Protein AF-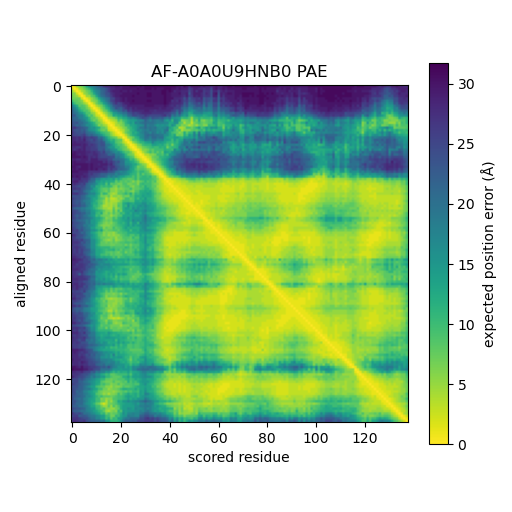A0A0U9HNB0-F1 (afdb_monomer)

Secondary structure (DSSP, 8-state):
-------------EEEEEEEEEEEEE---TTS-S-TTEEEEEEEEEEE-TTSPBP---TT-EEEEEHHHHTTTTS-GGGB--SEEEEE--TTT-EEEEEEEEE-SSHHHHHHHT-----GGG-EEES-TTEEEEE---

Structure (mmCIF, N/CA/C/O backbone):
data_AF-A0A0U9HNB0-F1
#
_entry.id   AF-A0A0U9HNB0-F1
#
loop_
_atom_site.group_PDB
_atom_site.id
_atom_site.type_symbol
_atom_site.label_atom_id
_atom_site.label_alt_id
_atom_site.label_comp_id
_atom_site.label_asym_id
_atom_site.label_entity_id
_atom_site.label_seq_id
_atom_site.pdbx_PDB_ins_code
_atom_site.Cartn_x
_atom_site.Cartn_y
_atom_site.Cartn_z
_atom_site.occupancy
_atom_site.B_iso_or_equiv
_atom_site.auth_seq_id
_atom_site.auth_comp_id
_atom_site.auth_asym_id
_atom_site.auth_atom_id
_atom_site.pdbx_PDB_model_num
ATOM 1 N N . MET A 1 1 ? -38.458 21.464 36.172 1.00 37.84 1 MET A N 1
ATOM 2 C CA . MET A 1 1 ? -37.826 21.560 34.835 1.00 37.84 1 MET A CA 1
ATOM 3 C C . MET A 1 1 ? -36.545 20.729 34.822 1.00 37.84 1 MET A C 1
ATOM 5 O O . MET A 1 1 ? -35.549 21.152 35.395 1.00 37.84 1 MET A O 1
ATOM 9 N N . ARG A 1 2 ? -36.576 19.508 34.267 1.00 38.81 2 ARG A N 1
ATOM 10 C CA . ARG A 1 2 ? -35.391 18.635 34.169 1.00 38.81 2 ARG A CA 1
ATOM 11 C C . ARG A 1 2 ? -34.603 18.993 32.907 1.00 38.81 2 ARG A C 1
ATOM 13 O O . ARG A 1 2 ? -35.142 18.930 31.808 1.00 38.81 2 ARG A O 1
ATOM 20 N N . LYS A 1 3 ? -33.341 19.390 33.089 1.00 40.41 3 LYS A N 1
ATOM 21 C CA . LYS A 1 3 ? -32.371 19.633 32.016 1.00 40.41 3 LYS A CA 1
ATOM 22 C C . LYS A 1 3 ? -32.112 18.314 31.285 1.00 40.41 3 LYS A C 1
ATOM 24 O O . LYS A 1 3 ? -31.568 17.387 31.875 1.00 40.41 3 LYS A O 1
ATOM 29 N N . ILE A 1 4 ? -32.498 18.237 30.014 1.00 46.75 4 ILE A N 1
ATOM 30 C CA . ILE A 1 4 ? -32.050 17.174 29.113 1.00 46.75 4 ILE A CA 1
ATOM 31 C C . ILE A 1 4 ? -30.590 17.491 28.793 1.00 46.75 4 ILE A C 1
ATOM 33 O O . ILE A 1 4 ? -30.288 18.399 28.017 1.00 46.75 4 ILE A O 1
ATOM 37 N N . LEU A 1 5 ? -29.683 16.793 29.473 1.00 37.66 5 LEU A N 1
ATOM 38 C CA . LEU A 1 5 ? -28.257 16.834 29.198 1.00 37.66 5 LEU A CA 1
ATOM 39 C C . LEU A 1 5 ? -28.054 16.197 27.817 1.00 37.66 5 LEU A C 1
ATOM 41 O O . LEU A 1 5 ? -28.105 14.979 27.672 1.00 37.66 5 LEU A O 1
ATOM 45 N N . LYS A 1 6 ? -27.881 17.028 26.784 1.00 38.34 6 LYS A N 1
ATOM 46 C CA . LYS A 1 6 ? -27.393 16.584 25.477 1.00 38.34 6 LYS A CA 1
ATOM 47 C C . LYS A 1 6 ? -25.963 16.078 25.684 1.00 38.34 6 LYS A C 1
ATOM 49 O O . LYS A 1 6 ? -25.023 16.866 25.624 1.00 38.34 6 LYS A O 1
ATOM 54 N N . MET A 1 7 ? -25.792 14.792 25.993 1.00 37.41 7 MET A N 1
ATOM 55 C CA . MET A 1 7 ? -24.490 14.143 25.865 1.00 37.41 7 MET A CA 1
ATOM 56 C C . MET A 1 7 ? -24.135 14.206 24.384 1.00 37.41 7 MET A C 1
ATOM 58 O O . MET A 1 7 ? -24.713 13.486 23.571 1.00 37.41 7 MET A O 1
ATOM 62 N N . SER A 1 8 ? -23.240 15.125 24.018 1.00 40.16 8 SER A N 1
ATOM 63 C CA . SER A 1 8 ? -22.600 15.052 22.717 1.00 40.16 8 SER A CA 1
ATOM 64 C C . SER A 1 8 ? -21.850 13.726 22.683 1.00 40.16 8 SER A C 1
ATOM 66 O O . SER A 1 8 ? -21.024 13.424 23.548 1.00 40.16 8 SER A O 1
ATOM 68 N N . LEU A 1 9 ? -22.229 12.892 21.722 1.00 39.09 9 LEU A N 1
ATOM 69 C CA . LEU A 1 9 ? -21.542 11.666 21.377 1.00 39.09 9 LEU A CA 1
ATOM 70 C C . LEU A 1 9 ? -20.107 12.073 21.015 1.00 39.09 9 LEU A C 1
ATOM 72 O O . LEU A 1 9 ? -19.855 12.588 19.927 1.00 39.09 9 LEU A O 1
ATOM 76 N N . LYS A 1 10 ? -19.180 11.963 21.971 1.00 41.19 10 LYS A N 1
ATOM 77 C CA . LYS A 1 10 ? -17.756 12.154 21.709 1.00 41.19 10 LYS A CA 1
ATOM 78 C C . LYS A 1 10 ? -17.362 11.044 20.745 1.00 41.19 10 LYS A C 1
ATOM 80 O O . LYS A 1 10 ? -17.281 9.888 21.147 1.00 41.19 10 LYS A O 1
ATOM 85 N N . LEU A 1 11 ? -17.194 11.398 19.474 1.00 44.81 11 LEU A N 1
ATOM 86 C CA . LEU A 1 11 ? -16.635 10.531 18.449 1.00 44.81 11 LEU A CA 1
ATOM 87 C C . LEU A 1 11 ? -15.238 10.128 18.942 1.00 44.81 11 LEU A C 1
ATOM 89 O O . LEU A 1 11 ? -14.313 10.938 18.953 1.00 44.81 11 LEU A O 1
ATOM 93 N N . SER A 1 12 ? -15.129 8.927 19.505 1.00 48.31 12 SER A N 1
ATOM 94 C CA . SER A 1 12 ? -13.883 8.417 20.061 1.00 48.31 12 SER A CA 1
ATOM 95 C C . SER A 1 12 ? -13.030 7.953 18.886 1.00 48.31 12 SER A C 1
ATOM 97 O O . SER A 1 12 ? -13.254 6.872 18.356 1.00 48.31 12 SER A O 1
ATOM 99 N N . PHE A 1 13 ? -12.108 8.802 18.435 1.00 58.47 13 PHE A N 1
ATOM 100 C CA . PHE A 1 13 ? -11.167 8.468 17.368 1.00 58.47 13 PHE A CA 1
ATOM 101 C C . PHE A 1 13 ? -10.149 7.449 17.888 1.00 58.47 13 PHE A C 1
ATOM 103 O O . PHE A 1 13 ? -9.370 7.745 18.798 1.00 58.47 13 PHE A O 1
ATOM 110 N N . ALA A 1 14 ? -10.163 6.239 17.334 1.00 59.47 14 ALA A N 1
ATOM 111 C CA . ALA A 1 14 ? -9.136 5.241 17.590 1.00 59.47 14 ALA A CA 1
ATOM 112 C C . ALA A 1 14 ? -7.931 5.522 16.680 1.00 59.47 14 ALA A C 1
ATOM 114 O O . ALA A 1 14 ? -8.070 5.655 15.466 1.00 59.47 14 ALA A O 1
ATOM 115 N N . ILE A 1 15 ? -6.736 5.628 17.262 1.00 65.62 15 ILE A N 1
ATOM 116 C CA . ILE A 1 15 ? -5.507 5.859 16.493 1.00 65.62 15 ILE A CA 1
ATOM 117 C C . ILE A 1 15 ? -4.958 4.508 16.040 1.00 65.62 15 ILE A C 1
ATOM 119 O O . ILE A 1 15 ? -4.664 3.653 16.869 1.00 65.62 15 ILE A O 1
ATOM 123 N N . ALA A 1 16 ? -4.771 4.343 14.738 1.00 62.06 16 ALA A N 1
ATOM 124 C CA . ALA A 1 16 ? -4.088 3.209 14.139 1.00 62.06 16 ALA A CA 1
ATOM 125 C C . ALA A 1 16 ? -2.653 3.602 13.753 1.00 62.06 16 ALA A C 1
ATOM 127 O O . ALA A 1 16 ? -2.428 4.679 13.207 1.00 62.06 16 ALA A O 1
ATOM 128 N N . ILE A 1 17 ? -1.675 2.743 14.029 1.00 69.75 17 ILE A N 1
ATOM 129 C CA . ILE A 1 17 ? -0.281 2.886 13.612 1.00 69.75 17 ILE A CA 1
ATOM 130 C C . ILE A 1 17 ? -0.035 2.003 12.398 1.00 69.75 17 ILE A C 1
ATOM 132 O O . ILE A 1 17 ? -0.216 0.789 12.463 1.00 69.75 17 ILE A O 1
ATOM 136 N N . LEU A 1 18 ? 0.433 2.619 11.315 1.00 66.44 18 LEU A N 1
ATOM 137 C CA . LEU A 1 18 ? 0.938 1.916 10.143 1.00 66.44 18 LEU A CA 1
ATOM 138 C C . LEU A 1 18 ? 2.416 1.562 10.358 1.00 66.44 18 LEU A C 1
ATOM 140 O O . LEU A 1 18 ? 3.254 2.460 10.462 1.00 66.44 18 LEU A O 1
ATOM 144 N N . LEU A 1 19 ? 2.734 0.270 10.423 1.00 59.25 19 LEU A N 1
ATOM 145 C CA . LEU A 1 19 ? 4.099 -0.251 10.375 1.00 59.25 19 LEU A CA 1
ATOM 146 C C . LEU A 1 19 ? 4.331 -0.867 9.001 1.00 59.25 19 LEU A C 1
ATOM 148 O O . LEU A 1 19 ? 3.520 -1.661 8.536 1.00 59.25 19 LEU A O 1
ATOM 152 N N . ILE A 1 20 ? 5.418 -0.495 8.339 1.00 57.66 20 ILE A N 1
ATOM 153 C CA . ILE A 1 20 ? 5.709 -0.938 6.974 1.00 57.66 20 ILE A CA 1
ATOM 154 C C . ILE A 1 20 ? 7.054 -1.631 6.987 1.00 57.66 20 ILE A C 1
ATOM 156 O O . ILE A 1 20 ? 8.027 -1.102 7.527 1.00 57.66 20 ILE A O 1
ATOM 160 N N . PHE A 1 21 ? 7.090 -2.821 6.403 1.00 51.25 21 PHE A N 1
ATOM 161 C CA . PHE A 1 21 ? 8.281 -3.642 6.329 1.00 51.25 21 PHE A CA 1
ATOM 162 C C . PHE A 1 21 ? 8.511 -4.026 4.870 1.00 51.25 21 PHE A C 1
ATOM 164 O O . PHE A 1 21 ? 7.727 -4.760 4.285 1.00 51.25 21 PHE A O 1
ATOM 171 N N . GLY A 1 22 ? 9.626 -3.552 4.315 1.00 47.97 22 GLY A N 1
ATOM 172 C CA . GLY A 1 22 ? 10.153 -4.021 3.037 1.00 47.97 22 GLY A CA 1
ATOM 173 C C . GLY A 1 22 ? 9.677 -3.238 1.813 1.00 47.97 22 GLY A C 1
ATOM 174 O O . GLY A 1 22 ? 8.485 -3.113 1.555 1.00 47.97 22 GLY A O 1
ATOM 175 N N . ASN A 1 23 ? 10.659 -2.771 1.037 1.00 51.78 23 ASN A N 1
ATOM 176 C CA . ASN A 1 23 ? 10.534 -2.595 -0.405 1.00 51.78 23 ASN A CA 1
ATOM 177 C C . ASN A 1 23 ? 11.124 -3.849 -1.041 1.00 51.78 23 ASN A C 1
ATOM 179 O O . ASN A 1 23 ? 12.346 -4.018 -1.024 1.00 51.78 23 ASN A O 1
ATOM 183 N N . SER A 1 24 ? 10.292 -4.708 -1.612 1.00 51.47 24 SER A N 1
ATOM 184 C CA . SER A 1 24 ? 10.779 -5.727 -2.537 1.00 51.47 24 SER A CA 1
ATOM 185 C C . SER A 1 24 ? 10.453 -5.240 -3.939 1.00 51.47 24 SER A C 1
ATOM 187 O O . SER A 1 24 ? 9.305 -5.244 -4.369 1.00 51.47 24 SER A O 1
ATOM 189 N N . ALA A 1 25 ? 11.472 -4.722 -4.621 1.00 52.78 25 ALA A N 1
ATOM 190 C CA . ALA A 1 25 ? 11.406 -4.460 -6.047 1.00 52.78 25 ALA A CA 1
ATOM 191 C C . ALA A 1 25 ? 11.746 -5.782 -6.742 1.00 52.78 25 ALA A C 1
ATOM 193 O O . ALA A 1 25 ? 12.903 -6.209 -6.738 1.00 52.78 25 ALA A O 1
ATOM 194 N N . SER A 1 26 ? 10.735 -6.469 -7.268 1.00 51.06 26 SER A N 1
ATOM 195 C CA . SER A 1 26 ? 10.925 -7.727 -7.986 1.00 51.06 26 SER A CA 1
ATOM 196 C C . SER A 1 26 ? 10.769 -7.474 -9.483 1.00 51.06 26 SER A C 1
ATOM 198 O O . SER A 1 26 ? 9.680 -7.196 -9.991 1.00 51.06 26 SER A O 1
ATOM 200 N N . ALA A 1 27 ? 11.893 -7.522 -10.195 1.00 51.50 27 ALA A N 1
ATOM 201 C CA . ALA A 1 27 ? 11.907 -7.637 -11.645 1.00 51.50 27 ALA A CA 1
ATOM 202 C C . ALA A 1 27 ? 12.044 -9.124 -11.969 1.00 51.50 27 ALA A C 1
ATOM 204 O O . ALA A 1 27 ? 13.068 -9.738 -11.664 1.00 51.50 27 ALA A O 1
ATOM 205 N N . HIS A 1 28 ? 11.010 -9.724 -12.550 1.00 46.88 28 HIS A N 1
ATOM 206 C CA . HIS A 1 28 ? 11.089 -11.128 -12.918 1.00 46.88 28 HIS A CA 1
ATOM 207 C C . HIS A 1 28 ? 12.054 -11.323 -14.099 1.00 46.88 28 HIS A C 1
ATOM 209 O O . HIS A 1 28 ? 12.022 -10.546 -15.057 1.00 46.88 28 HIS A O 1
ATOM 215 N N . PRO A 1 29 ? 12.889 -12.377 -14.091 1.00 46.25 29 PRO A N 1
ATOM 216 C CA . PRO A 1 29 ? 13.609 -12.791 -15.284 1.00 46.25 29 PRO A CA 1
ATOM 217 C C . PRO A 1 29 ? 12.609 -13.115 -16.407 1.00 46.25 29 PRO A C 1
ATOM 219 O O . PRO A 1 29 ? 11.560 -13.701 -16.121 1.00 46.25 29 PRO A O 1
ATOM 222 N N . PRO A 1 30 ? 12.937 -12.842 -17.684 1.00 42.50 30 PRO A N 1
ATOM 223 C CA . PRO A 1 30 ? 12.039 -13.127 -18.804 1.00 42.50 30 PRO A CA 1
ATOM 224 C C . PRO A 1 30 ? 11.571 -14.579 -18.928 1.00 42.50 30 PRO A C 1
ATOM 226 O O . PRO A 1 30 ? 10.592 -14.854 -19.607 1.00 42.50 30 PRO A O 1
ATOM 229 N N . SER A 1 31 ? 12.272 -15.512 -18.286 1.00 44.16 31 SER A N 1
ATOM 230 C CA . SER A 1 31 ? 11.978 -16.943 -18.297 1.00 44.16 31 SER A CA 1
ATOM 231 C C . SER A 1 31 ? 10.995 -17.408 -17.215 1.00 44.16 31 SER A C 1
ATOM 233 O O . SER A 1 31 ? 10.647 -18.585 -17.208 1.00 44.16 31 SER A O 1
ATOM 235 N N . GLN A 1 32 ? 10.572 -16.540 -16.286 1.00 44.47 32 GLN A N 1
ATOM 236 C CA . GLN A 1 32 ? 9.779 -16.931 -15.105 1.00 44.47 32 GLN A CA 1
ATOM 237 C C . GLN A 1 32 ? 8.345 -16.378 -15.091 1.00 44.47 32 GLN A C 1
ATOM 239 O O . GLN A 1 32 ? 7.602 -16.626 -14.146 1.00 44.47 32 GLN A O 1
AT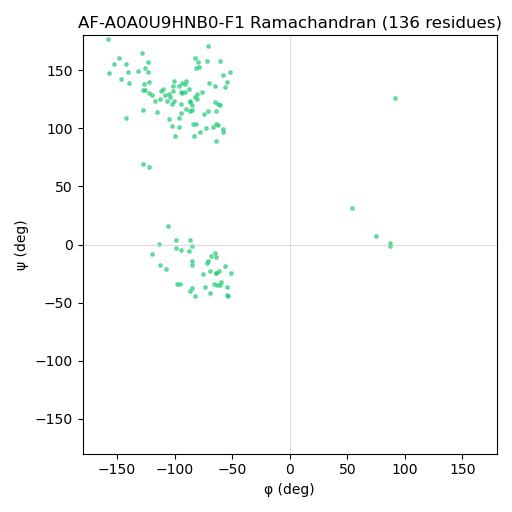OM 244 N N . THR A 1 33 ? 7.942 -15.630 -16.117 1.00 43.12 33 THR A N 1
ATOM 245 C CA . THR A 1 33 ? 6.610 -15.019 -16.226 1.00 43.12 33 THR A CA 1
ATOM 246 C C . THR A 1 33 ? 6.280 -14.745 -17.691 1.00 43.12 33 THR A C 1
ATOM 248 O O . THR A 1 33 ? 7.168 -14.417 -18.476 1.00 43.12 33 THR A O 1
ATOM 251 N N . GLU A 1 34 ? 5.000 -14.831 -18.060 1.00 42.50 34 GLU A N 1
ATOM 252 C CA . GLU A 1 34 ? 4.497 -14.413 -19.380 1.00 42.50 34 GLU A CA 1
ATOM 253 C C . GLU A 1 34 ? 4.634 -12.894 -19.613 1.00 42.50 34 GLU A C 1
ATOM 255 O O . GLU A 1 34 ? 4.450 -12.412 -20.730 1.00 42.50 34 GLU A O 1
ATOM 260 N N . PHE A 1 35 ? 5.032 -12.137 -18.582 1.00 49.94 35 PHE A N 1
ATOM 261 C CA . PHE A 1 35 ? 5.237 -10.692 -18.642 1.00 49.94 35 PHE A CA 1
ATOM 262 C C . PHE A 1 35 ? 6.626 -10.273 -18.119 1.00 49.94 35 PHE A C 1
ATOM 264 O O . PHE A 1 35 ? 6.716 -9.600 -17.090 1.00 49.94 35 PHE A O 1
ATOM 271 N N . PRO A 1 36 ? 7.725 -10.593 -18.838 1.00 51.00 36 PRO A N 1
ATOM 272 C CA . PRO A 1 36 ? 9.103 -10.208 -18.482 1.00 51.00 36 PRO A CA 1
ATOM 273 C C . PRO A 1 36 ? 9.311 -8.721 -18.193 1.00 51.00 36 PRO A C 1
ATOM 275 O O . PRO A 1 36 ? 10.287 -8.316 -17.570 1.00 51.00 36 PRO A O 1
ATOM 278 N N . TYR A 1 37 ? 8.431 -7.907 -18.769 1.00 59.25 37 TYR A N 1
ATOM 279 C CA . TYR A 1 37 ? 8.543 -6.461 -18.836 1.00 59.25 37 TYR A CA 1
ATOM 280 C C . TYR A 1 37 ? 7.712 -5.758 -17.757 1.00 59.25 37 TYR A C 1
ATOM 282 O O . TYR A 1 37 ? 7.785 -4.535 -17.650 1.00 59.25 37 TYR A O 1
ATOM 290 N N . LEU A 1 38 ? 6.952 -6.504 -16.949 1.00 65.50 38 LEU A N 1
ATOM 291 C CA . LEU A 1 38 ? 6.207 -5.972 -15.812 1.00 65.50 38 LEU A CA 1
ATOM 292 C C . LEU A 1 38 ? 7.029 -6.162 -14.536 1.00 65.50 38 LEU A C 1
ATOM 294 O O . LEU A 1 38 ? 7.101 -7.252 -13.970 1.00 65.50 38 LEU A O 1
ATOM 298 N N . GLY A 1 39 ? 7.662 -5.078 -14.094 1.00 75.06 39 GLY A N 1
ATOM 299 C CA . GLY A 1 39 ? 8.208 -4.993 -12.744 1.00 75.06 39 GLY A CA 1
ATOM 300 C C . GLY A 1 39 ? 7.090 -4.674 -11.758 1.00 75.06 39 GLY A C 1
ATOM 301 O O . GLY A 1 39 ? 6.066 -4.098 -12.135 1.00 75.06 39 GLY A O 1
ATOM 302 N N . HIS A 1 40 ? 7.278 -5.015 -10.488 1.00 80.81 40 HIS A N 1
ATOM 303 C CA . HIS A 1 40 ? 6.362 -4.571 -9.445 1.00 80.81 40 HIS A CA 1
ATOM 304 C C . HIS A 1 40 ? 7.088 -4.186 -8.159 1.00 80.81 40 HIS A C 1
ATOM 306 O O . HIS A 1 40 ? 8.149 -4.716 -7.827 1.00 80.81 40 HIS A O 1
ATOM 312 N N . PHE A 1 41 ? 6.496 -3.221 -7.462 1.00 78.06 41 PHE A N 1
ATOM 313 C CA . PHE A 1 41 ? 6.849 -2.887 -6.093 1.00 78.06 41 PHE A CA 1
ATOM 314 C C . PHE A 1 41 ? 5.808 -3.473 -5.158 1.00 78.06 41 PHE A C 1
ATOM 316 O O . PHE A 1 41 ? 4.632 -3.104 -5.236 1.00 78.06 41 PHE A O 1
ATOM 323 N N . ASP A 1 42 ? 6.271 -4.329 -4.258 1.00 82.69 42 ASP A N 1
ATOM 324 C CA . ASP A 1 42 ? 5.481 -4.802 -3.136 1.00 82.69 42 ASP A CA 1
ATOM 325 C C . ASP A 1 42 ? 5.731 -3.927 -1.911 1.00 82.69 42 ASP A C 1
ATOM 327 O O . ASP A 1 42 ? 6.878 -3.696 -1.517 1.00 82.69 42 ASP A O 1
ATOM 331 N N . ILE A 1 43 ? 4.643 -3.480 -1.289 1.00 81.62 43 ILE A N 1
ATOM 332 C CA . ILE A 1 43 ? 4.659 -2.865 0.035 1.00 81.62 43 ILE A CA 1
ATOM 333 C C . ILE A 1 43 ? 3.885 -3.773 0.974 1.00 81.62 43 ILE A C 1
ATOM 335 O O . ILE A 1 43 ? 2.663 -3.903 0.856 1.00 81.62 43 ILE A O 1
ATOM 339 N N . TYR A 1 44 ? 4.596 -4.344 1.938 1.00 85.75 44 TYR A N 1
ATOM 340 C CA . TYR A 1 44 ? 3.992 -5.085 3.033 1.00 85.75 44 TYR A CA 1
ATOM 341 C C . TYR A 1 44 ? 3.931 -4.210 4.276 1.00 85.75 44 TYR A C 1
ATOM 343 O O . TYR A 1 44 ? 4.856 -3.459 4.602 1.00 85.75 44 TYR A O 1
ATOM 351 N N . GLY A 1 45 ? 2.836 -4.323 5.011 1.00 86.38 45 GLY A N 1
ATOM 352 C CA . GLY A 1 45 ? 2.715 -3.627 6.273 1.00 86.38 45 GLY A CA 1
ATOM 353 C C . GLY A 1 45 ? 1.695 -4.255 7.193 1.00 86.38 45 GLY A C 1
ATOM 354 O O . GLY A 1 45 ? 1.022 -5.227 6.864 1.00 86.38 45 GLY A O 1
ATOM 355 N N . LYS A 1 46 ? 1.607 -3.670 8.380 1.00 88.50 46 LYS A N 1
ATOM 356 C CA . LYS A 1 46 ? 0.707 -4.070 9.445 1.00 88.50 46 LYS A CA 1
ATOM 357 C C . LYS A 1 46 ? 0.139 -2.838 10.124 1.00 88.50 46 LYS A C 1
ATOM 359 O O . LYS A 1 46 ? 0.861 -1.873 10.379 1.00 88.50 46 LYS A O 1
ATOM 364 N N . ILE A 1 47 ? -1.148 -2.882 10.432 1.00 85.75 47 ILE A N 1
ATOM 365 C CA . ILE A 1 47 ? -1.843 -1.836 11.164 1.00 85.75 47 ILE A CA 1
ATOM 366 C C . ILE A 1 47 ? -2.125 -2.321 12.585 1.00 85.75 47 ILE A C 1
ATOM 368 O O . ILE A 1 47 ? -2.764 -3.353 12.790 1.00 85.75 47 ILE A O 1
ATOM 372 N N . THR A 1 48 ? -1.651 -1.569 13.576 1.00 85.19 48 THR A N 1
ATOM 373 C CA . THR A 1 48 ? -1.827 -1.880 15.004 1.00 85.19 48 THR A CA 1
ATOM 374 C C . THR A 1 48 ? -2.394 -0.692 15.767 1.00 85.19 48 THR A C 1
ATOM 376 O O . THR A 1 48 ? -2.355 0.439 15.299 1.00 85.19 48 THR A O 1
ATOM 379 N N . ALA A 1 49 ? -2.889 -0.912 16.977 1.00 85.12 49 ALA A N 1
ATOM 380 C CA . ALA A 1 49 ? -3.164 0.151 17.933 1.00 85.12 49 ALA A CA 1
ATOM 381 C C . ALA A 1 49 ? -1.847 0.749 18.469 1.00 85.12 49 ALA A C 1
ATOM 383 O O . ALA A 1 49 ? -0.764 0.206 18.205 1.00 85.12 49 ALA A O 1
ATOM 384 N N . PRO A 1 50 ? -1.891 1.871 19.216 1.00 80.75 50 PRO A N 1
ATOM 385 C CA . PRO A 1 50 ? -0.683 2.532 19.704 1.00 80.75 50 PRO A CA 1
ATOM 386 C C . PRO A 1 50 ? 0.139 1.685 20.679 1.00 80.75 50 PRO A C 1
ATOM 388 O O . PRO A 1 50 ? 1.346 1.887 20.799 1.00 80.75 50 PRO A O 1
ATOM 391 N N . ASP A 1 51 ? -0.510 0.734 21.347 1.00 83.56 51 ASP A N 1
ATOM 392 C CA . ASP A 1 51 ? 0.090 -0.252 22.249 1.00 83.56 51 ASP A CA 1
ATOM 393 C C . ASP A 1 51 ? 0.637 -1.499 21.522 1.00 83.56 51 ASP A C 1
ATOM 395 O O . ASP A 1 51 ? 1.202 -2.384 22.159 1.00 83.56 51 ASP A O 1
ATOM 399 N N . GLY A 1 52 ? 0.497 -1.571 20.192 1.00 81.62 52 GLY A N 1
ATOM 400 C CA . GLY A 1 52 ? 0.935 -2.699 19.367 1.00 81.62 52 GLY A CA 1
ATOM 401 C C . GLY A 1 52 ? -0.089 -3.828 19.225 1.00 81.62 52 GLY A C 1
ATOM 402 O O . GLY A 1 52 ? 0.180 -4.791 18.505 1.00 81.62 52 GLY A O 1
ATOM 403 N N . THR A 1 53 ? -1.264 -3.725 19.854 1.00 87.56 53 THR A N 1
ATOM 404 C CA . THR A 1 53 ? -2.334 -4.720 19.694 1.00 87.56 53 THR A CA 1
ATOM 405 C C . THR A 1 53 ? -2.982 -4.640 18.311 1.00 87.56 53 THR A C 1
ATOM 407 O O . THR A 1 53 ? -2.898 -3.631 17.608 1.00 87.56 53 THR A O 1
ATOM 410 N N . ILE A 1 54 ? -3.614 -5.730 17.881 1.00 84.75 54 ILE A N 1
ATOM 411 C CA . ILE A 1 54 ? -4.240 -5.811 16.559 1.00 84.75 54 ILE A CA 1
ATOM 412 C C . ILE A 1 54 ? -5.603 -5.125 16.618 1.00 84.75 54 ILE A C 1
ATOM 414 O O . ILE A 1 54 ? -6.445 -5.461 17.454 1.00 84.75 54 ILE A O 1
ATOM 418 N N . ILE A 1 55 ? -5.817 -4.162 15.722 1.00 81.81 55 ILE A N 1
ATOM 419 C CA . ILE A 1 55 ? -7.098 -3.471 15.600 1.00 81.81 55 ILE A CA 1
ATOM 420 C C . ILE A 1 55 ? -8.054 -4.347 14.798 1.00 81.81 55 ILE A C 1
ATOM 422 O O . ILE A 1 55 ? -7.743 -4.771 13.688 1.00 81.81 55 ILE A O 1
ATOM 426 N N . ARG A 1 56 ? -9.256 -4.555 15.337 1.00 82.06 56 ARG A N 1
ATOM 427 C CA . ARG A 1 56 ? -10.359 -5.147 14.579 1.00 82.06 56 ARG A CA 1
ATOM 428 C C . ARG A 1 56 ? -11.027 -4.070 13.740 1.00 82.06 56 ARG A C 1
ATOM 430 O O . ARG A 1 56 ? -11.766 -3.246 14.272 1.00 82.06 56 ARG A O 1
ATOM 437 N N . PHE A 1 57 ? -10.746 -4.084 12.447 1.00 82.62 57 PHE A N 1
ATOM 438 C CA . PHE A 1 57 ? -11.408 -3.213 11.488 1.00 82.62 57 PHE A CA 1
ATOM 439 C C . PHE A 1 57 ? -12.767 -3.780 11.046 1.00 82.62 57 PHE A C 1
ATOM 441 O O . PHE A 1 57 ? -13.006 -4.985 11.173 1.00 82.62 57 PHE A O 1
ATOM 448 N N . PRO A 1 58 ? -13.660 -2.932 10.503 1.00 84.75 58 PRO A N 1
ATOM 449 C CA . PRO A 1 58 ? -14.788 -3.392 9.700 1.00 84.75 58 PRO A CA 1
ATOM 450 C C . PRO A 1 58 ? -14.332 -4.340 8.584 1.00 84.75 58 PRO A C 1
ATOM 452 O O . PRO A 1 58 ? -13.231 -4.200 8.054 1.00 84.75 58 PRO A O 1
ATOM 455 N N . ALA A 1 59 ? -15.183 -5.299 8.215 1.00 84.56 59 ALA A N 1
ATOM 456 C CA . ALA A 1 59 ? -14.830 -6.353 7.258 1.00 84.56 59 ALA A CA 1
ATOM 457 C C . ALA A 1 59 ? -14.469 -5.827 5.854 1.00 84.56 59 ALA A C 1
ATOM 459 O O . ALA A 1 59 ? -13.788 -6.510 5.093 1.00 84.56 59 ALA A O 1
ATOM 460 N N . ASP A 1 60 ? -14.928 -4.628 5.499 1.00 88.00 60 ASP A N 1
ATOM 461 C CA . ASP A 1 60 ? -14.677 -3.961 4.224 1.00 88.00 60 ASP A CA 1
ATOM 462 C C . ASP A 1 60 ? -13.553 -2.914 4.282 1.00 88.00 60 ASP A C 1
ATOM 464 O O . ASP A 1 60 ? -13.289 -2.258 3.267 1.00 88.00 60 ASP A O 1
ATOM 468 N N . ALA A 1 61 ? -12.883 -2.766 5.430 1.00 89.12 61 ALA A N 1
ATOM 469 C CA . ALA A 1 61 ? -11.754 -1.862 5.593 1.00 89.12 61 ALA A CA 1
ATOM 470 C C . ALA A 1 61 ? -10.565 -2.289 4.729 1.00 89.12 61 ALA A C 1
ATOM 472 O O . ALA A 1 61 ? -10.208 -3.468 4.636 1.00 89.12 61 ALA A O 1
ATOM 473 N N . ARG A 1 62 ? -9.941 -1.308 4.077 1.00 92.81 62 ARG A N 1
ATOM 474 C CA . ARG A 1 62 ? -8.858 -1.536 3.116 1.00 92.81 62 ARG A CA 1
ATOM 475 C C . ARG A 1 62 ? -7.794 -0.468 3.228 1.00 92.81 62 ARG A C 1
ATOM 477 O O . ARG A 1 62 ? -8.070 0.670 3.600 1.00 92.81 62 ARG A O 1
ATOM 484 N N . VAL A 1 63 ? -6.593 -0.823 2.808 1.00 91.44 63 VAL A N 1
ATOM 485 C CA . VAL A 1 63 ? -5.524 0.127 2.531 1.00 91.44 63 VAL A CA 1
ATOM 486 C C . VAL A 1 63 ? -5.550 0.479 1.046 1.00 91.44 63 VAL A C 1
ATOM 488 O O . VAL A 1 63 ? -5.743 -0.399 0.208 1.00 91.44 63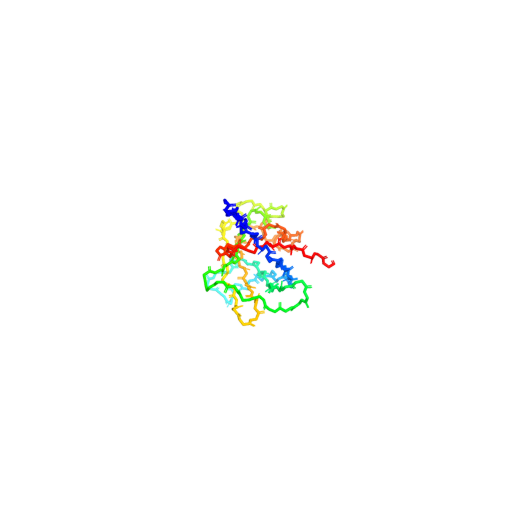 VAL A O 1
ATOM 491 N N . THR A 1 64 ? -5.354 1.752 0.714 1.00 92.31 64 THR A N 1
ATOM 492 C CA . THR A 1 64 ? -5.180 2.226 -0.663 1.00 92.31 64 THR A CA 1
ATOM 493 C C . THR A 1 64 ? -3.984 3.157 -0.779 1.00 92.31 64 THR A C 1
ATOM 495 O O . THR A 1 64 ? -3.673 3.903 0.155 1.00 92.31 64 THR A O 1
ATOM 498 N N . ALA A 1 65 ? -3.338 3.159 -1.942 1.00 90.06 65 ALA A N 1
ATOM 499 C CA . ALA A 1 65 ? -2.477 4.261 -2.336 1.00 90.06 65 ALA A CA 1
ATOM 500 C C . ALA A 1 65 ? -2.389 4.399 -3.859 1.00 90.06 65 ALA A C 1
ATOM 502 O O . ALA A 1 65 ? -2.557 3.437 -4.612 1.00 90.06 65 ALA A O 1
ATOM 503 N N . LYS A 1 66 ? -2.073 5.612 -4.318 1.00 89.25 66 LYS A N 1
ATOM 504 C CA . LYS A 1 66 ? -1.824 5.890 -5.735 1.00 89.25 66 LYS A CA 1
ATOM 505 C C . LYS A 1 66 ? -0.350 5.724 -6.056 1.00 89.25 66 LYS A C 1
ATOM 507 O O . LYS A 1 66 ? 0.495 6.319 -5.387 1.00 89.25 66 LYS A O 1
ATOM 512 N N . SER A 1 67 ? -0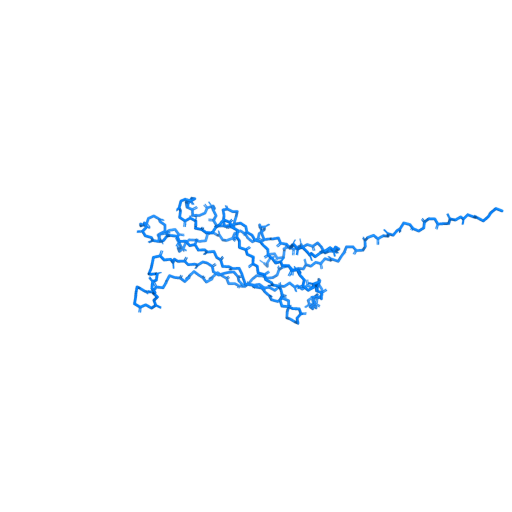.035 4.995 -7.123 1.00 84.44 67 SER A N 1
ATOM 513 C CA . SER A 1 67 ? 1.353 4.789 -7.565 1.00 84.44 67 SER A CA 1
ATOM 514 C C . SER A 1 67 ? 2.077 6.124 -7.781 1.00 84.44 67 SER A C 1
ATOM 516 O O . SER A 1 67 ? 3.182 6.327 -7.297 1.00 84.44 67 SER A O 1
ATOM 518 N N . SER A 1 68 ? 1.426 7.105 -8.410 1.00 83.88 68 SER A N 1
ATOM 519 C CA . SER A 1 68 ? 2.018 8.420 -8.668 1.00 83.88 68 SER A CA 1
ATOM 520 C C . SER A 1 68 ? 2.344 9.205 -7.399 1.00 83.88 68 SER A C 1
ATOM 522 O O . SER A 1 68 ? 3.186 10.096 -7.438 1.00 83.88 68 SER A O 1
ATOM 524 N N . GLU A 1 69 ? 1.659 8.914 -6.294 1.00 84.69 69 GLU A N 1
ATOM 525 C CA . GLU A 1 69 ? 1.903 9.558 -5.003 1.00 84.69 69 GLU A CA 1
ATOM 526 C C . GLU A 1 69 ? 3.011 8.828 -4.236 1.00 84.69 69 GLU A C 1
ATOM 528 O O . GLU A 1 69 ? 3.868 9.476 -3.643 1.00 84.69 69 GLU A O 1
ATOM 533 N N . VAL A 1 70 ? 3.018 7.495 -4.290 1.00 81.94 70 VAL A N 1
ATOM 534 C CA . VAL A 1 70 ? 3.940 6.647 -3.528 1.00 81.94 70 VAL A CA 1
ATOM 535 C C . VAL A 1 70 ? 5.306 6.507 -4.210 1.00 81.94 70 VAL A C 1
ATOM 537 O O . VAL A 1 70 ? 6.330 6.611 -3.552 1.00 81.94 70 VAL A O 1
ATOM 540 N N . ILE A 1 71 ? 5.344 6.293 -5.523 1.00 80.56 71 ILE A N 1
ATOM 541 C CA . ILE A 1 71 ? 6.573 6.019 -6.294 1.00 80.56 71 ILE A CA 1
ATOM 542 C C . ILE A 1 71 ? 6.853 7.061 -7.385 1.00 80.56 71 ILE A C 1
ATOM 544 O O . ILE A 1 71 ? 7.929 7.075 -7.982 1.00 80.56 71 ILE A O 1
ATOM 548 N N . GLY A 1 72 ? 5.920 7.981 -7.642 1.00 71.31 72 GLY A N 1
ATOM 549 C CA . GLY A 1 72 ? 6.036 8.958 -8.731 1.00 71.31 72 GLY A CA 1
ATOM 550 C C . GLY A 1 72 ? 7.129 10.021 -8.564 1.00 71.31 72 GLY A C 1
ATOM 551 O O . GLY A 1 72 ? 7.400 10.743 -9.519 1.00 71.31 72 GLY A O 1
ATOM 552 N N . GLN A 1 73 ? 7.773 10.133 -7.395 1.00 72.00 73 GLN A N 1
ATOM 553 C CA . GLN A 1 73 ? 8.949 11.004 -7.229 1.00 72.00 73 GLN A CA 1
ATOM 554 C C . GLN A 1 73 ? 10.219 10.424 -7.858 1.00 72.00 73 GLN A C 1
ATOM 556 O O . GLN A 1 73 ? 11.116 11.181 -8.220 1.00 72.00 73 GLN A O 1
ATOM 561 N N . VAL A 1 74 ? 10.292 9.100 -7.993 1.00 71.31 74 VAL A N 1
ATOM 562 C CA . VAL A 1 74 ? 11.453 8.401 -8.567 1.00 71.31 74 VAL A CA 1
ATOM 563 C C . VAL A 1 74 ? 11.171 7.743 -9.895 1.00 71.31 74 VAL A C 1
ATOM 565 O O . VAL A 1 74 ? 12.105 7.449 -10.634 1.00 71.31 74 VAL A O 1
ATOM 568 N N . MET A 1 75 ? 9.898 7.547 -10.221 1.00 78.12 75 MET A N 1
ATOM 569 C CA . MET A 1 75 ? 9.484 6.880 -11.438 1.00 78.12 75 MET A CA 1
ATOM 570 C C . MET A 1 75 ? 8.774 7.862 -12.383 1.00 78.12 75 MET A C 1
ATOM 572 O O . MET A 1 75 ? 7.782 8.482 -11.982 1.00 78.12 75 MET A O 1
ATOM 576 N N . PRO A 1 76 ? 9.218 7.998 -13.648 1.00 81.31 76 PRO A N 1
ATOM 577 C CA . PRO A 1 76 ? 8.484 8.759 -14.651 1.00 81.31 76 PRO A CA 1
ATOM 578 C C . PRO A 1 76 ? 7.040 8.261 -14.776 1.00 81.31 76 PRO A C 1
ATOM 580 O O . PRO A 1 76 ? 6.786 7.059 -14.789 1.00 81.31 76 PRO A O 1
ATOM 583 N N . ARG A 1 77 ? 6.078 9.182 -14.924 1.00 80.31 77 ARG A N 1
ATOM 584 C CA . ARG A 1 77 ? 4.642 8.834 -14.943 1.00 80.31 77 ARG A CA 1
ATOM 585 C C . ARG A 1 77 ? 4.277 7.778 -15.981 1.00 80.31 77 ARG A C 1
ATOM 587 O O . ARG A 1 77 ? 3.414 6.956 -15.718 1.00 80.31 77 ARG A O 1
ATOM 594 N N . HIS A 1 78 ? 4.923 7.804 -17.143 1.00 84.31 78 HIS A N 1
ATOM 595 C CA . HIS A 1 78 ? 4.636 6.863 -18.220 1.00 84.31 78 HIS A CA 1
ATOM 596 C C . HIS A 1 78 ? 5.104 5.427 -17.917 1.00 84.31 78 HIS A C 1
ATOM 598 O O . HIS A 1 78 ? 4.704 4.516 -18.628 1.00 84.31 78 HIS A O 1
ATOM 604 N N . CYS A 1 79 ? 5.942 5.225 -16.894 1.00 83.12 79 CYS A N 1
ATOM 605 C CA . CYS A 1 79 ? 6.349 3.902 -16.425 1.00 83.12 79 CYS A CA 1
ATOM 606 C C . CYS A 1 79 ? 5.339 3.308 -15.424 1.00 83.12 79 CYS A C 1
ATOM 608 O O . CYS A 1 79 ? 5.422 2.128 -15.106 1.00 83.12 79 CYS A O 1
ATOM 610 N N . LEU A 1 80 ? 4.414 4.110 -14.878 1.00 84.00 80 LEU A N 1
ATOM 611 C CA . LEU A 1 80 ? 3.437 3.677 -13.876 1.00 84.00 80 LEU A CA 1
ATOM 612 C C . LEU A 1 80 ? 2.203 3.091 -14.565 1.00 84.00 80 LEU A C 1
ATOM 614 O O . LEU A 1 80 ? 1.473 3.817 -15.237 1.00 84.00 80 LEU A O 1
ATOM 618 N N . LEU A 1 81 ? 1.954 1.794 -14.379 1.00 78.38 81 LEU A N 1
ATOM 619 C CA . LEU A 1 81 ? 0.837 1.105 -15.034 1.00 78.38 81 LEU A CA 1
ATOM 620 C C . LEU A 1 81 ? -0.412 1.020 -14.159 1.00 78.38 81 LEU A C 1
ATOM 622 O O . LEU A 1 81 ? -1.528 1.106 -14.665 1.00 78.38 81 LEU A O 1
ATOM 626 N N . SER A 1 82 ? -0.247 0.880 -12.844 1.00 75.31 82 SER A N 1
ATOM 627 C CA . SER A 1 82 ? -1.366 0.989 -11.909 1.00 75.31 82 SER A CA 1
ATOM 628 C C . SER A 1 82 ? -1.564 2.447 -11.513 1.00 75.31 82 SER A C 1
ATOM 630 O O . SER A 1 82 ? -0.602 3.127 -11.183 1.00 75.31 82 SER A O 1
ATOM 632 N N . THR A 1 83 ? -2.795 2.958 -11.518 1.00 78.88 83 THR A N 1
ATOM 633 C CA . THR A 1 83 ? -3.101 4.309 -11.007 1.00 78.88 83 THR A CA 1
ATOM 634 C C . THR A 1 83 ? -3.333 4.302 -9.499 1.00 78.88 83 THR A C 1
ATOM 636 O O . THR A 1 83 ? -2.918 5.221 -8.795 1.00 78.88 83 THR A O 1
ATOM 639 N N . GLU A 1 84 ? -3.970 3.247 -9.000 1.00 85.88 84 GLU A N 1
ATOM 640 C CA . GLU A 1 84 ? -4.315 3.047 -7.597 1.00 85.88 84 GLU A CA 1
ATOM 641 C C . GLU A 1 84 ? -4.241 1.553 -7.272 1.00 85.88 84 GLU A C 1
ATOM 643 O O . GLU A 1 84 ? -4.567 0.717 -8.116 1.00 85.88 84 GLU A O 1
ATOM 648 N N . SER A 1 85 ? -3.764 1.227 -6.075 1.00 87.38 85 SER A N 1
ATOM 649 C CA . SER A 1 85 ? -3.661 -0.138 -5.564 1.00 87.38 85 SER A CA 1
ATOM 650 C C . SER A 1 85 ? -4.439 -0.238 -4.265 1.00 87.38 85 SER A C 1
ATOM 652 O O . SER A 1 85 ? -4.392 0.681 -3.447 1.00 87.38 85 SER A O 1
ATOM 654 N N . PHE A 1 86 ? -5.142 -1.352 -4.079 1.00 91.31 86 PHE A N 1
ATOM 655 C CA . PHE A 1 86 ? -5.966 -1.612 -2.907 1.00 91.31 86 PHE A CA 1
ATOM 656 C C . PHE A 1 86 ? -5.566 -2.944 -2.290 1.00 91.31 86 PHE A C 1
ATOM 658 O O . PHE A 1 86 ? -5.407 -3.930 -3.004 1.00 91.31 86 PHE A O 1
ATOM 665 N N . SER A 1 87 ? -5.499 -2.984 -0.964 1.00 92.06 87 SER A N 1
ATOM 666 C CA . SER A 1 87 ? -5.303 -4.212 -0.204 1.00 92.06 87 SER A CA 1
ATOM 667 C C . SER A 1 87 ? -6.383 -4.346 0.860 1.00 92.06 87 SER A C 1
ATOM 669 O O . SER A 1 87 ? -6.609 -3.387 1.606 1.00 92.06 87 SER A O 1
ATOM 671 N N . PRO A 1 88 ? -7.023 -5.518 1.006 1.00 91.94 88 PRO A N 1
ATOM 672 C CA . PRO A 1 88 ? -7.721 -5.830 2.245 1.00 91.94 88 PRO A CA 1
ATOM 673 C C . PRO A 1 88 ? -6.735 -5.831 3.421 1.00 91.94 88 PRO A C 1
ATOM 675 O O . PRO A 1 88 ? -5.524 -5.976 3.226 1.00 91.94 88 PRO A O 1
ATOM 678 N N . ILE A 1 89 ? -7.267 -5.651 4.627 1.00 90.31 89 ILE A N 1
ATOM 679 C CA . ILE A 1 89 ? -6.518 -5.798 5.877 1.00 90.31 89 ILE A CA 1
ATOM 680 C C . ILE A 1 89 ? -6.929 -7.125 6.495 1.00 90.31 89 ILE A C 1
ATOM 682 O O . ILE A 1 89 ? -8.122 -7.367 6.684 1.00 90.31 89 ILE A O 1
ATOM 686 N N . ASP A 1 90 ? -5.960 -7.974 6.819 1.00 89.06 90 ASP A N 1
ATOM 687 C CA . ASP A 1 90 ? -6.237 -9.206 7.544 1.00 89.06 90 ASP A CA 1
ATOM 688 C C . ASP A 1 90 ? -6.819 -8.857 8.932 1.00 89.06 90 ASP A C 1
ATOM 690 O O . ASP A 1 90 ? -6.167 -8.164 9.720 1.00 89.06 90 ASP A O 1
ATOM 694 N N . PRO A 1 91 ? -8.039 -9.308 9.269 1.00 83.12 91 PRO A N 1
ATOM 695 C CA . PRO A 1 91 ? -8.703 -8.936 10.519 1.00 83.12 91 PRO A CA 1
ATOM 696 C C . PRO A 1 91 ? -8.081 -9.586 11.766 1.00 83.12 91 PRO A C 1
ATOM 698 O O . PRO A 1 91 ? -8.359 -9.151 12.885 1.00 83.12 91 PRO A O 1
ATOM 701 N N . ASN A 1 92 ? -7.270 -10.632 11.592 1.00 85.31 92 ASN A N 1
ATOM 702 C CA . ASN A 1 92 ? -6.606 -11.367 12.664 1.00 85.31 92 ASN A CA 1
ATOM 703 C C . ASN A 1 92 ? -5.170 -10.905 12.873 1.00 85.31 92 ASN A C 1
ATOM 705 O O . ASN A 1 92 ? -4.706 -10.932 14.010 1.00 85.31 92 ASN A O 1
ATOM 709 N N . THR A 1 93 ? -4.465 -10.515 11.807 1.00 87.31 93 THR A N 1
ATOM 710 C CA . THR A 1 93 ? -3.050 -10.121 11.875 1.00 87.31 93 THR A CA 1
ATOM 711 C C . THR A 1 93 ? -2.834 -8.618 11.721 1.00 87.31 93 THR A C 1
ATOM 713 O O . THR A 1 93 ? -1.809 -8.116 12.184 1.00 87.31 93 THR A O 1
ATOM 716 N N . GLY A 1 94 ? -3.787 -7.886 11.138 1.00 86.31 94 GLY A N 1
ATOM 717 C CA . GLY A 1 94 ? -3.662 -6.472 10.778 1.00 86.31 94 GLY A CA 1
ATOM 718 C C . GLY A 1 94 ? -2.793 -6.230 9.541 1.00 86.31 94 GLY A C 1
ATOM 719 O O . GLY A 1 94 ? -2.450 -5.082 9.263 1.00 86.31 94 GLY A O 1
ATOM 720 N N . GLU A 1 95 ? -2.374 -7.285 8.842 1.00 90.94 95 GLU A N 1
ATOM 721 C CA . GLU A 1 95 ? -1.438 -7.212 7.718 1.00 90.94 95 GLU A CA 1
ATOM 722 C C . GLU A 1 95 ? -2.131 -6.819 6.412 1.00 90.94 95 GLU A C 1
ATOM 724 O O . GLU A 1 95 ? -3.318 -7.074 6.212 1.00 90.94 95 GLU A O 1
ATOM 729 N N . TYR A 1 96 ? -1.382 -6.176 5.520 1.00 89.69 96 TYR A N 1
ATOM 730 C CA . TYR A 1 96 ? -1.832 -5.791 4.186 1.00 89.69 96 TYR A CA 1
ATOM 731 C C . TYR A 1 96 ? -0.659 -5.823 3.194 1.00 89.69 96 TYR A C 1
ATOM 733 O O . TYR A 1 96 ? 0.510 -5.756 3.587 1.00 89.69 96 TYR A O 1
ATOM 741 N N . HIS A 1 97 ? -0.981 -5.891 1.902 1.00 89.88 97 HIS A N 1
ATOM 742 C CA . HIS A 1 97 ? -0.020 -5.998 0.807 1.00 89.88 97 HIS A CA 1
ATOM 743 C C . HIS A 1 97 ? -0.480 -5.175 -0.403 1.00 89.88 97 HIS A C 1
ATOM 745 O O . HIS A 1 97 ? -1.448 -5.519 -1.076 1.00 89.88 97 HIS A O 1
ATOM 751 N N . LEU A 1 98 ? 0.206 -4.062 -0.677 1.00 87.00 98 LEU A N 1
ATOM 752 C CA . LEU A 1 98 ? -0.027 -3.246 -1.872 1.00 87.00 98 LEU A CA 1
ATOM 753 C C . LEU A 1 98 ? 0.969 -3.621 -2.967 1.00 87.00 98 LEU A C 1
ATOM 755 O O . LEU A 1 98 ? 2.167 -3.712 -2.706 1.00 87.00 98 LEU A O 1
ATOM 759 N N . ILE A 1 99 ? 0.473 -3.742 -4.198 1.00 85.31 99 ILE A N 1
ATOM 760 C CA . ILE A 1 99 ? 1.284 -4.042 -5.383 1.00 85.31 99 ILE A CA 1
ATOM 761 C C . ILE A 1 99 ? 1.153 -2.893 -6.384 1.00 85.31 99 ILE A C 1
ATOM 763 O O . ILE A 1 99 ? 0.036 -2.497 -6.740 1.00 85.31 99 ILE A O 1
ATOM 767 N N . PHE A 1 100 ? 2.280 -2.362 -6.858 1.00 84.81 100 PHE A N 1
ATOM 768 C CA . PHE A 1 100 ? 2.327 -1.359 -7.927 1.00 84.81 100 PHE A CA 1
ATOM 769 C C . PHE A 1 100 ? 3.063 -1.901 -9.141 1.00 84.81 100 PHE A C 1
ATOM 771 O O . PHE A 1 100 ? 4.228 -2.270 -9.029 1.00 84.81 100 PHE A O 1
ATOM 778 N N . PHE A 1 101 ? 2.406 -1.900 -10.301 1.00 82.31 101 PHE A N 1
ATOM 779 C CA . PHE A 1 101 ? 2.979 -2.410 -11.544 1.00 82.31 101 PHE A CA 1
ATOM 780 C C . PHE A 1 101 ? 3.687 -1.307 -12.326 1.00 82.31 101 PHE A C 1
ATOM 782 O O . PHE A 1 101 ? 3.175 -0.189 -12.456 1.00 82.31 101 PHE A O 1
ATOM 789 N N . ILE A 1 102 ? 4.849 -1.657 -12.873 1.00 81.00 102 ILE A N 1
ATOM 790 C CA . ILE A 1 102 ? 5.747 -0.770 -13.605 1.00 81.00 102 ILE A CA 1
ATOM 791 C C . ILE A 1 102 ? 6.048 -1.368 -14.970 1.00 81.00 102 ILE A C 1
ATOM 793 O O . ILE A 1 102 ? 6.414 -2.538 -15.084 1.00 81.00 102 ILE A O 1
ATOM 797 N N . ASP A 1 103 ? 5.947 -0.534 -15.996 1.00 82.25 103 ASP A N 1
ATOM 798 C CA . ASP A 1 103 ? 6.458 -0.848 -17.319 1.00 82.25 103 ASP A CA 1
ATOM 799 C C . ASP A 1 103 ? 7.985 -0.738 -17.309 1.00 82.25 103 ASP A C 1
ATOM 801 O O . ASP A 1 103 ? 8.538 0.347 -17.170 1.00 82.25 103 ASP A O 1
ATOM 805 N N . THR A 1 104 ? 8.677 -1.863 -17.461 1.00 76.62 104 THR A N 1
ATOM 806 C CA . THR A 1 104 ? 10.145 -1.930 -17.528 1.00 76.62 104 THR A CA 1
ATOM 807 C C . THR A 1 104 ? 10.661 -2.199 -18.948 1.00 76.62 104 THR A C 1
ATOM 809 O O . THR A 1 104 ? 11.833 -2.560 -19.134 1.00 76.62 104 THR A O 1
ATOM 812 N N . THR A 1 105 ? 9.809 -2.015 -19.969 1.00 77.50 105 THR A N 1
ATOM 813 C CA . THR A 1 105 ? 10.191 -2.122 -21.389 1.00 77.50 105 THR A CA 1
ATOM 814 C C . THR A 1 105 ? 11.226 -1.072 -21.781 1.00 77.50 105 THR A C 1
ATOM 816 O O . THR A 1 105 ? 12.127 -1.364 -22.568 1.00 77.50 105 THR A O 1
ATOM 819 N N . LYS A 1 106 ? 11.144 0.132 -21.202 1.00 80.00 106 LYS A N 1
ATOM 820 C CA . LYS A 1 106 ? 12.089 1.218 -21.469 1.00 80.00 106 LYS A CA 1
ATOM 821 C C . LYS A 1 106 ? 13.283 1.189 -20.507 1.00 80.00 106 LYS A C 1
ATOM 823 O O . LYS A 1 106 ? 13.081 0.989 -19.304 1.00 80.00 106 LYS A O 1
ATOM 828 N N . PRO A 1 107 ? 14.509 1.472 -20.993 1.00 78.75 107 PRO A N 1
ATOM 829 C CA . PRO A 1 107 ? 15.706 1.539 -20.151 1.00 78.75 107 PRO A CA 1
ATOM 830 C C . PRO A 1 107 ? 15.546 2.492 -18.961 1.00 78.75 107 PRO A C 1
ATOM 832 O O . PRO A 1 107 ? 15.820 2.112 -17.826 1.00 78.75 107 PRO A O 1
ATOM 835 N N . GLU A 1 108 ? 14.985 3.680 -19.196 1.00 80.12 108 GLU A N 1
ATOM 836 C CA . GLU A 1 108 ? 14.747 4.694 -18.161 1.00 80.12 108 GLU A CA 1
ATOM 837 C C . GLU A 1 108 ? 13.819 4.219 -17.032 1.00 80.12 108 GLU A C 1
ATOM 839 O O . GLU A 1 108 ? 14.032 4.562 -15.871 1.00 80.12 108 GLU A O 1
ATOM 844 N N . CYS A 1 109 ? 12.815 3.390 -17.326 1.00 79.75 109 CYS A N 1
ATOM 845 C CA . CYS A 1 109 ? 11.93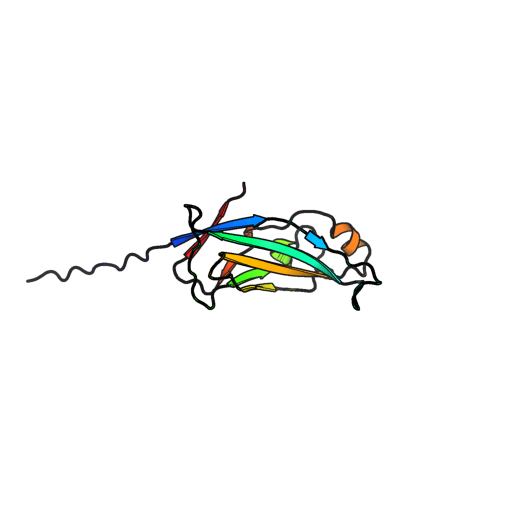7 2.838 -16.297 1.00 79.75 109 CYS A CA 1
ATOM 846 C C . CYS A 1 109 ? 12.646 1.751 -15.475 1.00 79.75 109 CYS A C 1
ATOM 848 O O . CYS A 1 109 ? 12.485 1.675 -14.258 1.00 79.75 109 CYS A O 1
ATOM 850 N N . ARG A 1 110 ? 13.490 0.939 -16.125 1.00 78.31 110 ARG A N 1
ATOM 851 C CA . ARG A 1 110 ? 14.271 -0.126 -15.479 1.00 78.31 110 ARG A CA 1
ATOM 852 C C . ARG A 1 110 ? 15.371 0.419 -14.571 1.00 78.31 110 ARG A C 1
ATOM 854 O O . ARG A 1 110 ? 15.565 -0.086 -13.472 1.00 78.31 110 ARG A O 1
ATOM 861 N N . GLU A 1 111 ? 16.072 1.462 -15.002 1.00 76.62 111 GLU A N 1
ATOM 862 C CA . GLU A 1 111 ? 17.126 2.104 -14.205 1.00 76.62 111 GLU A CA 1
ATOM 863 C C . GLU A 1 111 ? 16.576 2.784 -12.947 1.00 76.62 111 GLU A C 1
ATOM 865 O O . GLU A 1 111 ? 17.236 2.812 -11.907 1.00 76.62 111 GLU A O 1
ATOM 870 N N . ASN A 1 112 ? 15.360 3.325 -13.028 1.00 71.88 112 ASN A N 1
ATOM 871 C CA . ASN A 1 112 ? 14.696 3.965 -11.896 1.00 71.88 112 ASN A CA 1
ATOM 872 C C . ASN A 1 112 ? 13.953 2.972 -10.989 1.00 71.88 112 ASN A C 1
ATOM 874 O O . ASN A 1 112 ? 13.703 3.294 -9.831 1.00 71.88 112 ASN A O 1
ATOM 878 N N . PHE A 1 113 ? 13.671 1.752 -11.458 1.00 69.75 113 PHE A N 1
ATOM 879 C CA . PHE A 1 113 ? 13.056 0.687 -10.654 1.00 69.75 113 PHE A CA 1
ATOM 880 C C . PHE A 1 113 ? 13.891 0.310 -9.421 1.00 69.75 113 PHE A C 1
ATOM 882 O O . PHE A 1 113 ? 13.349 0.007 -8.365 1.00 69.75 113 PHE A O 1
ATOM 889 N N . ASN A 1 114 ? 15.219 0.401 -9.517 1.00 65.50 114 ASN A N 1
ATOM 890 C CA . ASN A 1 114 ? 16.118 0.073 -8.407 1.00 65.50 114 ASN A CA 1
ATOM 891 C C . ASN A 1 114 ? 16.380 1.254 -7.449 1.00 65.50 114 ASN A C 1
ATOM 893 O O . ASN A 1 114 ? 17.195 1.124 -6.534 1.00 65.50 114 ASN A O 1
ATOM 897 N N . LYS A 1 115 ? 15.738 2.416 -7.646 1.00 66.12 115 LYS A N 1
ATOM 898 C CA . LYS A 1 115 ? 15.959 3.619 -6.827 1.00 66.12 115 LYS A CA 1
ATOM 899 C C . LYS A 1 115 ? 14.831 3.811 -5.795 1.00 66.12 115 LYS A C 1
ATOM 901 O O . LYS A 1 115 ? 13.663 3.785 -6.173 1.00 66.12 115 LYS A O 1
ATOM 906 N N . PRO A 1 116 ? 15.137 4.063 -4.508 1.00 56.72 116 PRO A N 1
ATOM 907 C CA . PRO A 1 116 ? 14.146 4.525 -3.527 1.00 56.72 116 PRO A CA 1
ATOM 908 C C . PRO A 1 116 ? 13.868 6.040 -3.699 1.00 56.72 116 PRO A C 1
ATOM 910 O O . PRO A 1 116 ? 14.783 6.744 -4.130 1.00 56.72 116 PRO A O 1
ATOM 913 N N . PRO A 1 117 ? 12.673 6.581 -3.347 1.00 59.72 117 PRO A N 1
ATOM 914 C CA . PRO A 1 117 ? 11.850 6.146 -2.228 1.00 59.72 117 PRO A CA 1
ATOM 915 C C . PRO A 1 117 ? 10.399 5.789 -2.582 1.00 59.72 117 PRO A C 1
ATOM 917 O O . PRO A 1 117 ? 9.771 6.349 -3.477 1.00 59.72 117 PRO A O 1
ATOM 920 N N . ILE A 1 118 ? 9.857 4.887 -1.770 1.00 69.19 118 ILE A N 1
ATOM 921 C CA . ILE A 1 118 ? 8.424 4.649 -1.646 1.00 69.19 118 ILE A CA 1
ATOM 922 C C . ILE A 1 118 ? 7.921 5.587 -0.538 1.00 69.19 118 ILE A C 1
ATOM 924 O O . ILE A 1 118 ? 8.358 5.493 0.609 1.00 69.19 118 ILE A O 1
ATOM 928 N N . LEU A 1 119 ? 7.045 6.529 -0.884 1.00 74.19 119 LEU A N 1
ATOM 929 C CA . LEU A 1 119 ? 6.454 7.501 0.032 1.00 74.19 119 LEU A CA 1
ATOM 930 C C . LEU A 1 119 ? 5.264 6.902 0.770 1.00 74.19 119 LEU A C 1
ATOM 932 O O . LEU A 1 119 ? 4.117 6.911 0.319 1.00 74.19 119 LEU A O 1
ATOM 936 N N . LEU A 1 120 ? 5.572 6.377 1.944 1.00 75.56 120 LEU A N 1
ATOM 937 C CA . LEU A 1 120 ? 4.627 5.670 2.793 1.00 75.56 120 LEU A CA 1
ATOM 938 C C . LEU A 1 120 ? 3.558 6.593 3.395 1.00 75.56 120 LEU A C 1
ATOM 940 O O . LEU A 1 120 ? 2.458 6.135 3.692 1.00 75.56 120 LEU A O 1
ATOM 944 N N . ASP A 1 121 ? 3.835 7.900 3.496 1.00 77.25 121 ASP A N 1
ATOM 945 C CA . ASP A 1 121 ? 2.891 8.929 3.958 1.00 77.25 121 ASP A CA 1
ATOM 946 C C . ASP A 1 121 ? 1.668 9.119 3.054 1.00 77.25 121 ASP A C 1
ATOM 948 O O . ASP A 1 121 ? 0.701 9.779 3.436 1.00 77.25 121 ASP A O 1
ATOM 952 N N . LYS A 1 122 ? 1.695 8.523 1.860 1.00 84.69 122 LYS A N 1
ATOM 953 C CA . LYS A 1 122 ? 0.597 8.566 0.890 1.00 84.69 122 LYS A CA 1
ATOM 954 C C . LYS A 1 122 ? -0.349 7.373 0.982 1.00 84.69 122 LYS A C 1
ATOM 956 O O . LYS A 1 122 ? -1.372 7.361 0.298 1.00 84.69 122 LYS A O 1
ATOM 961 N N . ILE A 1 123 ? -0.042 6.402 1.840 1.00 86.38 123 ILE A N 1
ATOM 962 C CA . ILE A 1 123 ? -0.897 5.247 2.101 1.00 86.38 123 ILE A CA 1
ATOM 963 C C . ILE A 1 123 ? -2.067 5.664 2.997 1.00 86.38 123 ILE A C 1
ATOM 965 O O . ILE A 1 123 ? -1.886 6.315 4.027 1.00 86.38 123 ILE A O 1
ATOM 969 N N . LYS A 1 124 ? -3.284 5.289 2.600 1.00 88.19 124 LYS A N 1
ATOM 970 C CA . LYS A 1 124 ? -4.534 5.673 3.261 1.00 88.19 124 LYS A CA 1
ATOM 971 C C . LYS A 1 124 ? -5.326 4.446 3.677 1.00 88.19 124 LYS A C 1
ATOM 973 O O . LYS A 1 124 ? -5.325 3.428 2.992 1.00 88.19 124 LYS A O 1
ATOM 978 N N . LEU A 1 125 ? -6.054 4.586 4.776 1.00 88.06 125 LEU A N 1
ATOM 979 C CA . LEU A 1 125 ? -7.069 3.641 5.216 1.00 88.06 125 LEU A CA 1
ATOM 980 C C . LEU A 1 125 ? -8.434 4.116 4.699 1.00 88.06 125 LEU A C 1
ATOM 982 O O . LEU A 1 125 ? -8.779 5.286 4.858 1.00 88.06 125 LEU A O 1
ATOM 986 N N . ILE A 1 126 ? -9.202 3.228 4.080 1.00 90.25 126 ILE A N 1
ATOM 987 C CA . ILE A 1 126 ? -10.564 3.493 3.598 1.00 90.25 126 ILE A CA 1
ATOM 988 C C . ILE A 1 126 ? -11.540 2.499 4.223 1.00 90.25 126 ILE A C 1
ATOM 990 O O . ILE A 1 126 ? -11.140 1.420 4.661 1.00 90.25 126 ILE A O 1
ATOM 994 N N . ASN A 1 127 ? -12.822 2.875 4.271 1.00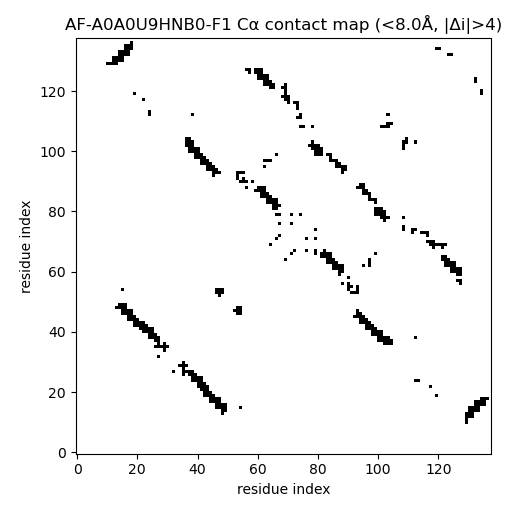 87.12 127 ASN A N 1
ATOM 995 C CA . ASN A 1 127 ? -13.897 2.077 4.875 1.00 87.12 127 ASN A CA 1
ATOM 996 C C . ASN A 1 127 ? -13.620 1.655 6.332 1.00 87.12 127 ASN A C 1
ATOM 998 O O . ASN A 1 127 ? -14.068 0.614 6.798 1.00 87.12 127 ASN A O 1
ATOM 1002 N N . ALA A 1 128 ? -12.892 2.488 7.077 1.00 85.06 128 ALA A N 1
ATOM 1003 C CA . ALA A 1 128 ? -12.631 2.298 8.500 1.00 85.06 128 ALA A CA 1
ATOM 1004 C C . ALA A 1 128 ? -13.131 3.512 9.303 1.00 85.06 128 ALA A C 1
ATOM 1006 O O . ALA A 1 128 ? -12.328 4.283 9.834 1.00 85.06 128 ALA A O 1
ATOM 1007 N N . PRO A 1 129 ? -14.455 3.747 9.362 1.00 82.06 129 PRO A N 1
ATOM 1008 C CA . PRO A 1 129 ? -15.006 4.859 10.126 1.00 82.06 129 PRO A CA 1
ATOM 1009 C C . PRO A 1 129 ? -14.566 4.796 11.595 1.00 82.06 129 PRO A C 1
ATOM 1011 O O . PRO A 1 129 ? -14.606 3.741 12.222 1.00 82.06 129 PRO A O 1
ATOM 1014 N N . GLY A 1 130 ? -14.164 5.945 12.143 1.00 80.19 130 GLY A N 1
ATOM 1015 C CA . GLY A 1 130 ? -13.713 6.069 13.535 1.00 80.19 130 GLY A CA 1
ATOM 1016 C C . GLY A 1 130 ? -12.225 5.783 13.767 1.00 80.19 130 GLY A C 1
ATOM 1017 O O . GLY A 1 130 ? -11.780 5.883 14.911 1.00 80.19 130 GLY A O 1
ATOM 1018 N N . TYR A 1 131 ? -11.461 5.478 12.714 1.00 78.00 131 TYR A N 1
ATOM 1019 C CA . TYR A 1 131 ? -10.018 5.260 12.790 1.00 78.00 131 TYR A CA 1
ATOM 1020 C C . TYR A 1 131 ? -9.237 6.364 12.080 1.00 78.00 131 TYR A C 1
ATOM 1022 O O . TYR A 1 131 ? -9.506 6.666 10.920 1.00 78.00 131 TYR A O 1
ATOM 1030 N N . ASP A 1 132 ? -8.220 6.896 12.758 1.00 77.19 132 ASP A N 1
ATOM 1031 C CA . ASP A 1 132 ? -7.223 7.785 12.158 1.00 77.19 132 ASP A CA 1
ATOM 1032 C C . ASP A 1 132 ? -5.884 7.060 12.036 1.00 77.19 132 ASP A C 1
ATOM 1034 O O . ASP A 1 132 ? -5.363 6.518 13.015 1.00 77.19 132 ASP A O 1
ATOM 1038 N N . LEU A 1 133 ? -5.300 7.079 10.837 1.00 76.31 133 LEU A N 1
ATOM 1039 C CA . LEU A 1 133 ? -4.004 6.462 10.578 1.00 76.31 133 LEU A CA 1
ATOM 1040 C C . LEU A 1 133 ? -2.870 7.439 10.903 1.00 76.31 133 LEU A C 1
ATOM 1042 O O . LEU A 1 133 ? -2.777 8.523 10.327 1.00 76.31 133 LEU A O 1
ATOM 1046 N N . LYS A 1 134 ? -1.970 7.037 11.799 1.00 77.50 134 LYS A N 1
ATOM 1047 C CA . LYS A 1 134 ? -0.687 7.698 12.036 1.00 77.50 134 LYS A CA 1
ATOM 1048 C C . LYS A 1 134 ? 0.441 6.815 11.545 1.00 77.50 134 LYS A C 1
ATOM 1050 O O . LYS A 1 134 ? 0.513 5.626 11.846 1.00 77.50 134 LYS A O 1
ATOM 1055 N N . ILE A 1 135 ? 1.362 7.424 10.818 1.00 69.81 135 ILE A N 1
ATOM 1056 C CA . ILE A 1 135 ? 2.537 6.729 10.314 1.00 69.81 135 ILE A CA 1
ATOM 1057 C C . ILE A 1 135 ? 3.655 6.949 11.312 1.00 69.81 135 ILE A C 1
ATOM 1059 O O . ILE A 1 135 ? 4.016 8.084 11.624 1.00 69.81 135 ILE A O 1
ATOM 1063 N N . LYS A 1 136 ? 4.168 5.847 11.852 1.00 63.44 136 LYS A N 1
ATOM 1064 C CA . LYS A 1 136 ? 5.330 5.875 12.726 1.00 63.44 136 LYS A CA 1
ATOM 1065 C C . LYS A 1 136 ? 6.536 5.482 11.887 1.00 63.44 136 LYS A C 1
ATOM 1067 O O . LYS A 1 136 ? 6.821 4.298 11.733 1.00 63.44 136 LYS A O 1
ATOM 1072 N N . ASN A 1 137 ? 7.227 6.481 11.345 1.00 52.59 137 ASN A N 1
ATOM 1073 C CA . ASN A 1 137 ? 8.566 6.261 10.813 1.00 52.59 137 ASN A CA 1
ATOM 1074 C C . ASN A 1 137 ? 9.460 5.891 12.000 1.00 52.59 137 ASN A C 1
ATOM 1076 O O . ASN A 1 137 ? 9.473 6.603 13.008 1.00 52.59 137 ASN A O 1
ATOM 1080 N N . LYS A 1 138 ? 10.091 4.721 11.918 1.00 45.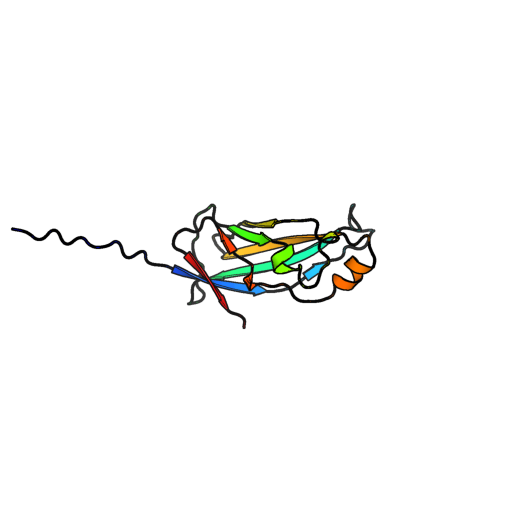09 138 LYS A N 1
ATOM 1081 C CA . LYS A 1 138 ? 11.105 4.302 12.885 1.00 45.09 138 LYS A CA 1
ATOM 1082 C C . LYS A 1 138 ? 12.364 5.137 12.708 1.00 45.09 138 LYS A C 1
ATOM 1084 O O . LYS A 1 138 ? 12.696 5.426 11.539 1.00 45.09 138 LYS A O 1
#

Solvent-accessible surface area (backbone atoms only — not comparable to full-atom values): 7918 Å² total; per-residue (Å²): 138,84,82,81,77,79,75,74,81,73,80,71,70,43,58,33,31,46,44,75,57,63,83,48,70,50,69,54,57,65,89,78,44,103,52,45,41,50,27,36,42,40,41,36,33,34,39,19,32,86,88,65,48,68,47,78,62,55,95,75,20,27,40,36,35,36,38,65,66,24,37,38,90,50,37,63,72,91,28,51,70,39,68,63,30,71,18,62,48,40,67,84,70,17,34,37,57,37,62,40,42,29,43,38,79,45,68,72,38,45,67,31,61,82,50,83,58,74,40,67,89,53,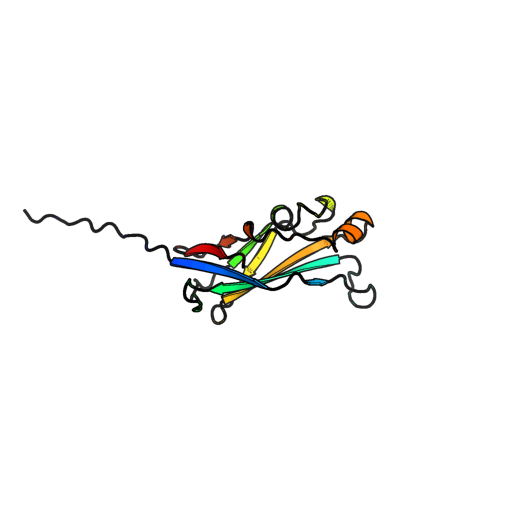56,41,80,40,67,43,88,57,57,46,84,42,78,62,83,128

Foldseek 3Di:
DDDPPPPDPPLQFFEKEKAKDDFDFDQDCVVPDPCNQKIKTKIKIFIAGPVRHHDQFDQPKKKKAACCVFLVVQAPPVQWDGGMWIWGQDRHTRMTMTMTITGNVDVSRVVSSPDDDGDPVRMDMPPGPSYDYDYDDD

Nearest PDB structures (foldseek):
  3ipk-assembly2_B  TM=3.680E-01  e=7.636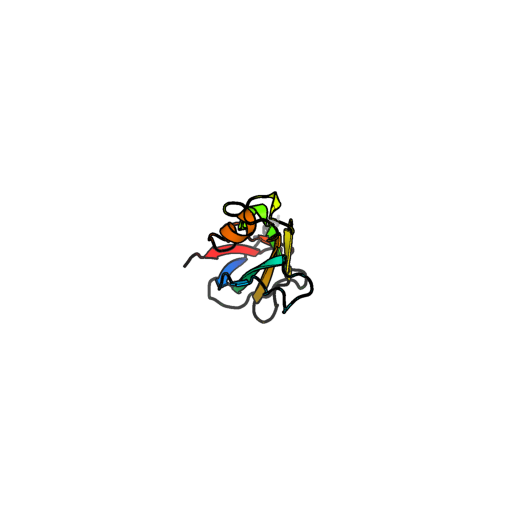E-01  Streptococcus mutans
  4aod-assembly1_A  TM=2.410E-01  e=3.534E-01  Biomphalaria glabrata
  6e36-assembly2_B  TM=3.613E-01  e=1.227E+00  Streptococcus intermedius
  6tzl-assembly1_B  TM=3.347E-01  e=7.636E-01  Streptococcus mutans
  4aoe-assembly1_A  TM=2.570E-01  e=8.597E-01  Biomphalaria glabrata

Organism: NCBI:txid86166

pLDDT: mean 72.37, std 16.51, range [37.41, 92.81]

Radius of gyration: 19.2 Å; Cα contacts (8 Å, |Δi|>4): 278; chains: 1; bounding box: 55×38×56 Å

Mean predicted aligned error: 10.92 Å

Sequence (138 aa):
MRKILKMSLKLSFAIAILLIFGNSASAHPPSQTEFPYLGHFDIYGKITAPDGTIIRFPADARVTAKSSEVIGQVMPRHCLLSTESFSPIDPNTGEYHLIFFIDTTKPECRENFNKPPILLDKIKLINAPGYDLKIKNK